Protein AF-A0A8S7UC78-F1 (afdb_monomer_lite)

Organism: Escherichia coli (NCBI:txid562)

InterPro domains:
  IPR027417 P-loop containing nucleoside triphosphate hydrolase [G3DSA:3.40.50.300] (13-87)
  IPR027417 P-loop containing nucleoside triphosphate hydrolase [SSF52540] (12-73)
  IPR038729 Rad50/SbcC-type AAA domain [PF13476] (16-67)

Sequence (88 aa):
MAARQNIPAQLRLKEIQIQSLKGISNCTITFPADRKVTAIMGMNGSGKSTIIHALACCYKPRNKTSKENNRFSDFFTPHDDNNWRDSG

pLDDT: mean 78.03, std 15.79, range [36.16, 95.44]

Secondary structure (DSSP, 8-state):
--------------EEEEEEETTEEEEEEE--TT--------STTSSHHHHHHHHHHHS--SS--SSSS--HHHHS---TT---TT--

Structure (mmCIF, N/CA/C/O backbone):
data_AF-A0A8S7UC78-F1
#
_entry.id   AF-A0A8S7UC78-F1
#
loop_
_atom_site.group_PDB
_atom_site.id
_atom_site.type_symbol
_atom_site.label_atom_id
_atom_site.label_alt_id
_atom_site.label_comp_id
_atom_site.label_asym_id
_atom_site.label_entity_id
_atom_site.label_seq_id
_atom_site.pdbx_PDB_ins_code
_atom_site.Cartn_x
_atom_site.Cartn_y
_atom_site.Cartn_z
_atom_site.occupancy
_atom_site.B_iso_or_equiv
_atom_site.auth_seq_id
_atom_site.auth_comp_id
_atom_site.auth_asym_id
_atom_site.auth_atom_id
_atom_site.pdbx_PDB_model_num
ATOM 1 N N . MET A 1 1 ? -23.525 28.009 22.360 1.00 36.16 1 MET A N 1
ATOM 2 C CA . MET A 1 1 ? -23.769 26.613 21.933 1.00 36.16 1 MET A CA 1
ATOM 3 C C . MET A 1 1 ? -22.638 26.202 21.002 1.00 36.16 1 MET A C 1
ATOM 5 O O . MET A 1 1 ? -22.553 26.739 19.908 1.00 36.16 1 MET A O 1
ATOM 9 N N . ALA A 1 2 ? -21.716 25.348 21.453 1.00 38.78 2 ALA A N 1
ATOM 10 C CA . ALA A 1 2 ? -20.640 24.845 20.602 1.00 38.78 2 ALA A CA 1
ATOM 11 C C . ALA A 1 2 ? -21.203 23.758 19.677 1.00 38.78 2 ALA A C 1
ATOM 13 O O . ALA A 1 2 ? -21.811 22.797 20.150 1.00 38.78 2 ALA A O 1
ATOM 14 N N . ALA A 1 3 ? -21.040 23.936 18.365 1.00 44.03 3 ALA A N 1
ATOM 15 C CA . ALA A 1 3 ? -21.405 22.933 17.378 1.00 44.03 3 ALA A CA 1
ATOM 16 C C . ALA A 1 3 ? -20.684 21.617 17.706 1.00 44.03 3 ALA A C 1
ATOM 18 O O . ALA A 1 3 ? -19.465 21.599 17.887 1.00 44.03 3 ALA A O 1
ATOM 19 N N . ARG A 1 4 ? -21.444 20.520 17.805 1.00 44.41 4 ARG A N 1
ATOM 20 C CA . ARG A 1 4 ? -20.898 19.164 17.901 1.00 44.41 4 ARG A CA 1
ATOM 21 C C . ARG A 1 4 ? -20.037 18.932 16.663 1.00 44.41 4 ARG A C 1
ATOM 23 O O . ARG A 1 4 ? -20.565 18.718 15.577 1.00 44.41 4 ARG A O 1
ATOM 30 N N . GLN A 1 5 ? -18.721 19.020 16.825 1.00 47.84 5 GLN A N 1
ATOM 31 C CA . GLN A 1 5 ? -17.779 18.611 15.794 1.00 47.84 5 GLN A CA 1
ATOM 32 C C . GLN A 1 5 ? -18.034 17.127 15.536 1.00 47.84 5 GLN A C 1
ATOM 34 O O . GLN A 1 5 ? -17.846 16.292 16.420 1.00 47.84 5 GLN A O 1
ATOM 39 N N . ASN A 1 6 ? -18.559 16.821 14.354 1.00 51.84 6 ASN A N 1
ATOM 40 C CA . ASN A 1 6 ? -18.834 15.468 13.903 1.00 51.84 6 ASN A CA 1
ATOM 41 C C . ASN A 1 6 ? -17.476 14.780 13.718 1.00 51.84 6 ASN A C 1
ATOM 43 O O . ASN A 1 6 ? -16.829 14.969 12.691 1.00 51.84 6 ASN A O 1
ATOM 47 N N . ILE A 1 7 ? -16.977 14.096 14.753 1.00 57.31 7 ILE A N 1
ATOM 48 C CA . ILE A 1 7 ? -15.708 13.365 14.685 1.00 57.31 7 ILE A CA 1
ATOM 49 C C . ILE A 1 7 ? -15.920 12.276 13.628 1.00 57.31 7 ILE A C 1
ATOM 51 O O . ILE A 1 7 ? -16.709 11.363 13.874 1.00 57.31 7 ILE A O 1
ATOM 55 N N . PRO A 1 8 ? -15.282 12.357 12.445 1.00 55.88 8 PRO A N 1
ATOM 56 C CA . PRO A 1 8 ? -15.478 11.335 11.433 1.00 55.88 8 PRO A CA 1
ATOM 57 C C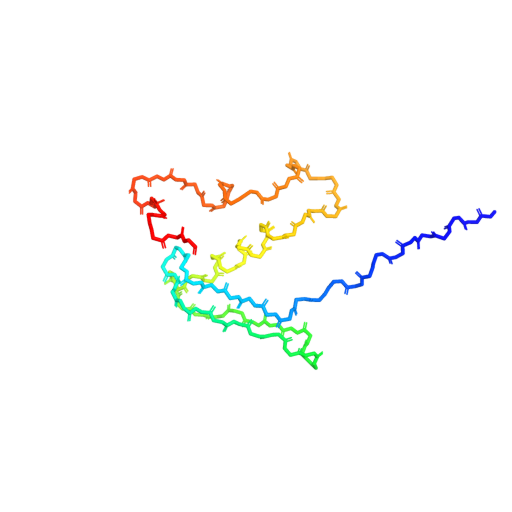 . PRO A 1 8 ? -15.011 10.002 12.013 1.00 55.88 8 PRO A C 1
ATOM 59 O O . PRO A 1 8 ? -13.960 9.948 12.661 1.00 55.88 8 PRO A O 1
ATOM 62 N N . ALA A 1 9 ? -15.812 8.954 11.800 1.00 63.19 9 ALA A N 1
ATOM 63 C CA . ALA A 1 9 ? -15.521 7.597 12.241 1.00 63.19 9 ALA A CA 1
ATOM 64 C C . ALA A 1 9 ? -14.043 7.263 11.989 1.00 63.19 9 ALA A C 1
ATOM 66 O O . ALA A 1 9 ? -13.511 7.528 10.908 1.00 63.19 9 ALA A O 1
ATOM 67 N N . GLN A 1 10 ? -13.363 6.734 13.006 1.00 71.25 10 GLN A N 1
ATOM 6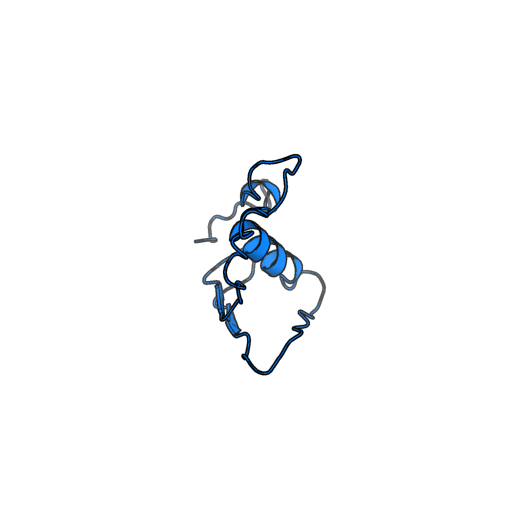8 C CA . GLN A 1 10 ? -11.948 6.395 12.917 1.00 71.25 10 GLN A CA 1
ATOM 69 C C . GLN A 1 10 ? -11.751 5.336 11.823 1.00 71.25 10 GLN A C 1
ATOM 71 O O . GLN A 1 10 ? -12.058 4.162 12.019 1.00 71.25 10 GLN A O 1
ATOM 76 N N . LEU A 1 11 ? -11.265 5.757 10.652 1.00 80.31 11 LEU A N 1
ATOM 77 C CA . LEU A 1 11 ? -10.966 4.847 9.551 1.00 80.31 11 LEU A CA 1
ATOM 78 C C . LEU A 1 11 ? -9.784 3.961 9.944 1.00 80.31 11 LEU A C 1
ATOM 80 O O . LEU A 1 11 ? -8.725 4.455 10.334 1.00 80.31 11 LEU A O 1
ATOM 84 N N . ARG A 1 12 ? -9.973 2.645 9.827 1.00 86.50 12 ARG A N 1
ATOM 85 C CA . ARG A 1 12 ? -8.937 1.6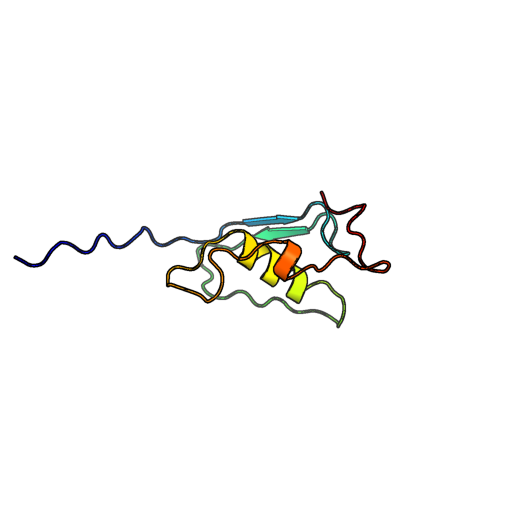42 10.063 1.00 86.50 12 ARG A CA 1
ATOM 86 C C . ARG A 1 12 ? -8.798 0.758 8.834 1.00 86.50 12 ARG A C 1
ATOM 88 O O . ARG A 1 12 ? -9.769 0.141 8.400 1.00 86.50 12 ARG A O 1
ATOM 95 N N . LEU A 1 13 ? -7.580 0.683 8.312 1.00 89.38 13 LEU A N 1
ATOM 96 C CA . LEU A 1 13 ? -7.219 -0.251 7.256 1.00 89.38 13 LEU A CA 1
ATOM 97 C C . LEU A 1 13 ? -7.275 -1.684 7.809 1.00 89.38 13 LEU A C 1
ATOM 99 O O . LEU A 1 13 ? -6.724 -1.944 8.877 1.00 89.38 13 LEU A O 1
ATOM 103 N N . LYS A 1 14 ? -7.976 -2.584 7.113 1.00 93.12 14 LYS A N 1
ATOM 104 C CA . LYS A 1 14 ? -8.120 -4.000 7.499 1.00 93.12 14 LYS A CA 1
ATOM 105 C C . LYS A 1 14 ? -7.278 -4.916 6.625 1.00 93.12 14 LYS A C 1
ATOM 107 O O . LYS A 1 14 ? -6.643 -5.835 7.130 1.00 93.12 14 LYS A O 1
ATOM 112 N N . GLU A 1 15 ? -7.276 -4.651 5.327 1.00 94.31 15 GLU A N 1
ATOM 113 C CA . GLU A 1 15 ? -6.586 -5.452 4.329 1.00 94.31 15 GLU A CA 1
ATOM 114 C C . GLU A 1 15 ? -6.252 -4.589 3.108 1.00 94.31 15 GLU A C 1
ATOM 116 O O . GLU A 1 15 ? -6.969 -3.632 2.808 1.00 94.31 15 GLU A O 1
ATOM 121 N N . ILE A 1 16 ? -5.167 -4.937 2.422 1.00 93.06 16 ILE A N 1
ATOM 122 C CA . ILE A 1 16 ? -4.841 -4.498 1.066 1.00 93.06 16 ILE A CA 1
ATOM 123 C C . ILE A 1 16 ? -4.685 -5.754 0.212 1.00 93.06 16 ILE A C 1
ATOM 125 O O . ILE A 1 16 ? -3.968 -6.673 0.610 1.00 93.06 16 ILE A O 1
ATOM 129 N N . GLN A 1 17 ? -5.292 -5.757 -0.971 1.00 94.88 17 GLN A N 1
ATOM 130 C CA . GLN A 1 17 ? -5.078 -6.778 -1.993 1.00 94.88 17 GLN A CA 1
ATOM 131 C C . GLN A 1 17 ? -4.501 -6.114 -3.245 1.00 94.88 17 GLN A C 1
ATOM 133 O O . GLN A 1 17 ? -5.108 -5.206 -3.808 1.00 94.88 17 GLN A O 1
ATOM 138 N N . ILE A 1 18 ? -3.312 -6.549 -3.654 1.00 91.44 18 ILE A N 1
ATOM 139 C CA . ILE A 1 18 ? -2.608 -6.078 -4.847 1.00 91.44 18 ILE A CA 1
ATOM 140 C C . ILE A 1 18 ? -2.506 -7.259 -5.808 1.00 91.44 18 ILE A C 1
ATOM 142 O O . ILE A 1 18 ? -1.731 -8.186 -5.569 1.00 91.44 18 ILE A O 1
ATOM 146 N N . GLN A 1 19 ? -3.281 -7.220 -6.892 1.00 90.56 19 GLN A N 1
ATOM 147 C CA . GLN A 1 19 ? -3.207 -8.236 -7.945 1.00 90.56 19 GLN A CA 1
ATOM 148 C C . GLN A 1 19 ? -1.959 -8.020 -8.795 1.00 90.56 19 GLN A C 1
ATOM 150 O O . GLN A 1 19 ? -1.102 -8.899 -8.855 1.00 90.56 19 GLN A O 1
ATOM 155 N N . SER A 1 20 ? -1.811 -6.823 -9.364 1.00 88.88 20 SER A N 1
ATOM 156 C CA . SER A 1 20 ? -0.599 -6.427 -10.066 1.00 88.88 20 SER A CA 1
ATOM 157 C C . SER A 1 20 ? -0.367 -4.921 -9.983 1.00 88.88 20 SER A C 1
ATOM 159 O O . SER A 1 20 ? -1.212 -4.117 -10.372 1.00 88.88 20 SER A O 1
ATOM 161 N N . LEU A 1 21 ? 0.791 -4.520 -9.458 1.00 87.94 21 LEU A N 1
ATOM 162 C CA . LEU A 1 21 ? 1.173 -3.118 -9.339 1.00 87.94 21 LEU A CA 1
ATOM 163 C C . LEU A 1 21 ? 2.694 -2.953 -9.300 1.00 87.94 21 LEU A C 1
ATOM 165 O O . LEU A 1 21 ? 3.327 -3.273 -8.294 1.00 87.94 21 LEU A O 1
ATOM 169 N N . LYS A 1 22 ? 3.280 -2.391 -10.367 1.00 82.56 22 LYS A N 1
ATOM 170 C CA . LYS A 1 22 ? 4.710 -2.012 -10.456 1.00 82.56 22 LYS A CA 1
ATOM 171 C C . LYS A 1 22 ? 5.657 -3.045 -9.809 1.00 82.56 22 LYS A C 1
ATOM 173 O O . LYS A 1 22 ? 6.364 -2.746 -8.846 1.00 82.56 22 LYS A O 1
ATOM 178 N N . GLY A 1 23 ? 5.636 -4.273 -10.328 1.00 82.62 23 GLY A N 1
ATOM 179 C CA . GLY A 1 23 ? 6.499 -5.373 -9.876 1.00 82.62 23 GLY A CA 1
ATOM 180 C C . GLY A 1 23 ? 6.022 -6.111 -8.619 1.00 82.62 23 GLY A C 1
ATOM 181 O O . GLY A 1 23 ? 6.673 -7.063 -8.201 1.00 82.62 23 GLY A O 1
ATOM 182 N N . ILE A 1 24 ? 4.896 -5.710 -8.022 1.00 88.81 24 ILE A N 1
ATOM 183 C CA . ILE A 1 24 ? 4.200 -6.480 -6.988 1.00 88.81 24 ILE A CA 1
ATOM 184 C C . ILE A 1 24 ? 3.088 -7.271 -7.661 1.00 88.81 24 ILE A C 1
ATOM 186 O O . ILE A 1 24 ? 2.230 -6.677 -8.307 1.00 88.81 24 ILE A O 1
ATOM 190 N N . SER A 1 25 ? 3.074 -8.585 -7.468 1.00 91.00 25 SER A N 1
ATOM 191 C CA . SER A 1 25 ? 2.028 -9.472 -7.977 1.00 91.00 25 SER A CA 1
ATOM 192 C C . SER A 1 25 ? 1.467 -10.342 -6.856 1.00 91.00 25 SER A C 1
ATOM 194 O O . SER A 1 25 ? 2.247 -10.880 -6.068 1.00 91.00 25 SER A O 1
ATOM 196 N N . ASN A 1 26 ? 0.145 -10.517 -6.814 1.00 93.50 26 ASN A N 1
ATOM 197 C CA . ASN A 1 26 ? -0.572 -11.396 -5.880 1.00 93.50 26 ASN A CA 1
ATOM 198 C C . ASN A 1 26 ? -0.162 -11.204 -4.410 1.00 93.50 26 ASN A C 1
ATOM 200 O O . ASN A 1 26 ? 0.173 -12.156 -3.703 1.00 93.50 26 ASN A O 1
ATOM 204 N N . CYS A 1 27 ? -0.171 -9.955 -3.947 1.00 93.12 27 CYS A N 1
ATOM 205 C CA . CYS A 1 27 ? 0.198 -9.597 -2.584 1.00 93.12 27 CYS A CA 1
ATOM 206 C C . CYS A 1 27 ? -1.039 -9.213 -1.768 1.00 93.12 27 CYS A C 1
ATOM 208 O O . CYS A 1 27 ? -1.719 -8.236 -2.080 1.00 93.12 27 CYS A O 1
ATOM 210 N N . THR A 1 28 ? -1.284 -9.946 -0.682 1.00 95.00 28 THR A N 1
ATOM 211 C CA . THR A 1 28 ? -2.315 -9.621 0.310 1.00 95.00 28 THR A CA 1
ATOM 212 C C . THR A 1 28 ? -1.658 -9.256 1.634 1.00 95.00 28 THR A C 1
ATOM 214 O O . THR A 1 28 ? -0.834 -10.008 2.153 1.00 95.00 28 THR A O 1
ATOM 217 N N . ILE A 1 29 ? -2.029 -8.104 2.194 1.00 94.12 29 ILE A N 1
ATOM 218 C CA . ILE A 1 29 ? -1.524 -7.609 3.479 1.00 94.12 29 ILE A CA 1
ATOM 219 C C . ILE A 1 29 ? -2.710 -7.384 4.407 1.00 94.12 29 ILE A C 1
ATOM 221 O O . ILE A 1 29 ? -3.550 -6.529 4.137 1.00 94.12 29 ILE A O 1
ATOM 225 N N . THR A 1 30 ? -2.756 -8.105 5.524 1.00 95.44 30 THR A N 1
ATOM 226 C CA . THR A 1 30 ? -3.783 -7.943 6.559 1.00 95.44 30 THR A CA 1
ATOM 227 C C . THR A 1 30 ? -3.262 -7.104 7.727 1.00 95.44 30 THR A C 1
ATOM 229 O O . THR A 1 30 ? -2.080 -7.140 8.073 1.00 95.44 30 THR A O 1
ATOM 232 N N . PHE A 1 31 ? -4.153 -6.328 8.345 1.00 93.81 31 PHE A N 1
ATOM 233 C CA . PHE A 1 31 ? -3.856 -5.418 9.454 1.00 93.81 31 PHE A CA 1
ATOM 234 C C . PHE A 1 31 ? -4.678 -5.824 10.688 1.00 93.81 31 PHE A C 1
ATOM 236 O O . PHE A 1 31 ? -5.802 -5.340 10.875 1.00 93.81 31 PHE A O 1
ATOM 243 N N . PRO A 1 32 ? -4.143 -6.717 11.545 1.00 93.25 32 PRO A N 1
ATOM 244 C CA . PRO A 1 32 ? -4.857 -7.237 12.711 1.00 93.25 32 PRO A CA 1
ATOM 245 C C . PRO A 1 32 ? -5.315 -6.128 13.662 1.00 93.25 32 PRO A C 1
ATOM 247 O O . PRO A 1 32 ? -4.614 -5.133 13.846 1.00 93.25 32 PRO A O 1
ATOM 250 N N . ALA A 1 33 ? -6.495 -6.276 14.273 1.00 91.19 33 ALA A N 1
ATOM 251 C CA . ALA A 1 33 ? -7.102 -5.246 15.125 1.00 91.19 33 ALA A CA 1
ATOM 252 C C . ALA A 1 33 ? -6.306 -4.963 16.416 1.00 91.19 33 ALA A C 1
ATOM 254 O O . ALA A 1 33 ? -6.289 -3.830 16.898 1.00 91.19 33 ALA A O 1
ATOM 255 N N . ASP A 1 34 ? -5.613 -5.976 16.937 1.00 94.31 34 ASP A N 1
ATOM 256 C CA . ASP A 1 34 ? -4.764 -5.942 18.132 1.00 94.31 34 ASP A CA 1
ATOM 257 C C . ASP A 1 34 ? -3.397 -5.274 17.888 1.00 94.31 34 ASP A C 1
ATOM 259 O O . ASP A 1 34 ? -2.683 -4.942 18.835 1.00 94.31 34 ASP A O 1
ATOM 263 N N . ARG A 1 35 ? -3.027 -5.019 16.625 1.00 92.81 35 ARG A N 1
ATOM 264 C CA . ARG A 1 35 ? -1.752 -4.392 16.248 1.00 92.81 35 ARG A CA 1
ATOM 265 C C . ARG A 1 35 ? -1.954 -2.931 15.868 1.00 92.81 35 ARG A C 1
ATOM 267 O O . ARG A 1 35 ? -2.809 -2.594 15.057 1.00 92.81 35 ARG A O 1
ATOM 274 N N . LYS A 1 36 ? -1.171 -2.027 16.460 1.00 89.75 36 LYS A N 1
ATOM 275 C CA . LYS A 1 36 ? -1.273 -0.577 16.190 1.00 89.75 36 LYS A CA 1
ATOM 276 C C . LYS A 1 36 ? -0.267 -0.071 15.158 1.00 89.75 36 LYS A C 1
ATOM 278 O O . LYS A 1 36 ? -0.462 1.009 14.615 1.00 89.75 36 LYS A O 1
ATOM 283 N N . VAL A 1 37 ? 0.799 -0.829 14.915 1.00 91.81 37 VAL A N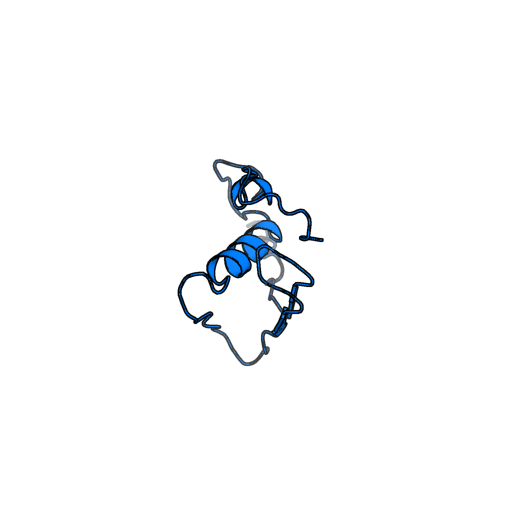 1
ATOM 284 C CA . VAL A 1 37 ? 1.918 -0.438 14.055 1.00 91.81 37 VAL A CA 1
ATOM 285 C C . VAL A 1 37 ? 2.243 -1.595 13.120 1.00 91.81 37 VAL A C 1
ATOM 287 O O . VAL A 1 37 ? 2.287 -2.747 13.552 1.00 91.81 37 VAL A O 1
ATOM 290 N N . THR A 1 38 ? 2.495 -1.272 11.855 1.00 93.00 38 THR A N 1
ATOM 291 C CA . THR A 1 38 ? 2.917 -2.220 10.823 1.00 93.00 38 THR A CA 1
ATOM 292 C C . THR A 1 38 ? 4.196 -1.697 10.186 1.00 93.00 38 THR A C 1
ATOM 294 O O . THR A 1 38 ? 4.235 -0.559 9.725 1.00 93.00 38 THR A O 1
ATOM 297 N N . ALA A 1 39 ? 5.241 -2.522 10.171 1.00 94.38 39 ALA A N 1
ATOM 298 C CA . ALA A 1 39 ? 6.496 -2.215 9.497 1.00 94.38 39 ALA A CA 1
ATOM 299 C C . ALA A 1 39 ? 6.525 -2.908 8.127 1.00 94.38 39 ALA A C 1
ATOM 301 O O . ALA A 1 39 ? 6.336 -4.119 8.047 1.00 94.38 39 ALA A O 1
ATOM 302 N N . ILE A 1 40 ? 6.779 -2.147 7.058 1.00 92.50 40 ILE A N 1
ATOM 303 C CA . ILE A 1 40 ? 6.972 -2.673 5.699 1.00 92.50 40 ILE A CA 1
ATOM 304 C C . ILE A 1 40 ? 8.476 -2.659 5.410 1.00 92.50 40 ILE A C 1
ATOM 306 O O . ILE A 1 40 ? 9.071 -1.595 5.242 1.00 92.50 40 ILE A O 1
ATOM 310 N N . MET A 1 41 ? 9.099 -3.837 5.376 1.00 93.62 41 MET A N 1
ATOM 311 C CA . MET A 1 41 ? 10.553 -4.007 5.257 1.00 93.62 41 MET A CA 1
ATOM 312 C C . MET A 1 41 ? 10.912 -4.905 4.068 1.00 93.62 41 MET A C 1
ATOM 314 O O . MET A 1 41 ? 10.089 -5.685 3.603 1.00 93.62 41 MET A O 1
ATOM 318 N N . GLY A 1 42 ? 12.138 -4.777 3.555 1.00 92.44 42 GLY A N 1
ATOM 319 C CA . GLY A 1 42 ? 12.608 -5.524 2.384 1.00 92.44 42 GLY A CA 1
ATOM 320 C C . GLY A 1 42 ? 13.720 -4.803 1.620 1.00 92.44 42 GLY A C 1
ATOM 321 O O . GLY A 1 42 ? 13.999 -3.627 1.871 1.00 92.44 42 GLY A O 1
ATOM 322 N N . MET A 1 43 ? 14.337 -5.495 0.663 1.00 94.50 43 MET A N 1
ATOM 323 C CA . MET A 1 43 ? 15.447 -4.983 -0.155 1.00 94.50 43 MET A CA 1
ATOM 324 C C . MET A 1 43 ? 15.036 -3.804 -1.053 1.00 94.50 43 MET A C 1
ATOM 326 O O . MET A 1 43 ? 13.851 -3.560 -1.299 1.00 94.50 43 MET A O 1
ATOM 330 N N . ASN A 1 44 ? 16.005 -3.039 -1.552 1.00 90.88 44 ASN A N 1
ATOM 331 C CA . ASN A 1 44 ? 15.734 -1.988 -2.538 1.00 90.88 44 ASN A CA 1
ATOM 332 C C . ASN A 1 44 ? 15.052 -2.579 -3.781 1.00 90.88 44 ASN A C 1
ATOM 334 O O . ASN A 1 44 ? 15.371 -3.685 -4.199 1.00 90.88 44 ASN A O 1
ATOM 338 N N . GLY A 1 45 ? 14.060 -1.868 -4.324 1.00 86.56 45 GLY A N 1
ATOM 339 C CA . GLY A 1 45 ? 13.257 -2.357 -5.451 1.00 86.56 45 GLY A CA 1
ATOM 340 C C . GLY A 1 45 ? 12.133 -3.340 -5.093 1.00 86.56 45 GLY A C 1
ATOM 341 O O . GLY A 1 45 ? 11.294 -3.600 -5.942 1.00 86.56 45 GLY A O 1
ATOM 342 N N . SER A 1 46 ? 12.013 -3.811 -3.844 1.00 89.56 46 SER A N 1
ATOM 343 C CA . SER A 1 46 ? 10.988 -4.802 -3.450 1.00 89.56 46 SER A CA 1
ATOM 344 C C . SER A 1 46 ? 9.539 -4.278 -3.383 1.00 89.56 46 SER A C 1
ATOM 346 O O . SER A 1 46 ? 8.676 -4.944 -2.822 1.00 89.56 46 SER A O 1
ATOM 348 N N . GLY A 1 47 ? 9.267 -3.052 -3.844 1.00 89.75 47 GLY A N 1
ATOM 349 C CA . GLY A 1 47 ? 7.910 -2.489 -3.869 1.00 89.75 47 GLY A CA 1
ATOM 350 C C . GLY A 1 47 ? 7.412 -1.814 -2.579 1.00 89.75 47 GLY A C 1
ATOM 351 O O . GLY A 1 47 ? 6.254 -1.419 -2.510 1.00 89.75 47 GLY A O 1
ATOM 352 N N . LYS A 1 48 ? 8.255 -1.592 -1.559 1.00 93.81 48 LYS A N 1
ATOM 353 C CA . LYS A 1 48 ? 7.826 -0.950 -0.289 1.00 93.81 48 LYS A CA 1
ATOM 354 C C . LYS A 1 48 ? 7.139 0.408 -0.500 1.00 93.81 48 LYS A C 1
ATOM 356 O O . LYS A 1 48 ? 6.023 0.622 -0.036 1.00 93.81 48 LYS A O 1
ATOM 361 N N . SER A 1 49 ? 7.787 1.311 -1.239 1.00 91.62 49 SER A N 1
ATOM 362 C CA . SER A 1 49 ? 7.220 2.629 -1.552 1.00 91.62 49 SER A CA 1
ATOM 363 C C . SER A 1 49 ? 5.998 2.523 -2.465 1.00 91.62 49 SER A C 1
ATOM 365 O O . SER A 1 49 ? 5.081 3.324 -2.338 1.00 91.62 49 SER A O 1
ATOM 367 N N . THR A 1 50 ? 5.941 1.507 -3.334 1.00 91.62 50 THR A N 1
ATOM 368 C CA . THR A 1 50 ? 4.769 1.216 -4.174 1.00 91.62 50 THR A CA 1
ATOM 369 C C . THR A 1 50 ? 3.530 0.939 -3.319 1.00 91.62 50 THR A C 1
ATOM 371 O O . THR A 1 50 ? 2.490 1.538 -3.573 1.00 91.62 50 THR A O 1
ATOM 374 N N . ILE A 1 51 ? 3.643 0.118 -2.265 1.00 91.75 51 ILE A N 1
ATOM 375 C CA . ILE A 1 51 ? 2.533 -0.164 -1.331 1.00 91.75 51 ILE A CA 1
ATOM 376 C C . ILE A 1 51 ? 2.069 1.120 -0.629 1.00 91.75 51 ILE A C 1
ATOM 378 O O . ILE A 1 51 ? 0.871 1.390 -0.548 1.00 91.75 51 ILE A O 1
ATOM 382 N N . ILE A 1 52 ? 3.011 1.938 -0.148 1.00 90.56 52 ILE A N 1
ATOM 383 C CA . ILE A 1 52 ? 2.698 3.201 0.539 1.00 90.56 52 ILE A CA 1
ATOM 384 C C . ILE A 1 52 ? 1.997 4.187 -0.406 1.00 90.56 52 ILE A C 1
ATOM 386 O O . ILE A 1 52 ? 1.011 4.811 -0.018 1.00 90.56 52 ILE A O 1
ATOM 390 N N . HIS A 1 53 ? 2.463 4.319 -1.648 1.00 89.12 53 HIS A N 1
ATOM 391 C CA . HIS A 1 53 ? 1.829 5.192 -2.637 1.00 89.12 53 HIS A CA 1
ATOM 392 C C . HIS A 1 53 ? 0.443 4.691 -3.053 1.00 89.12 53 HIS A C 1
ATOM 394 O O . HIS A 1 53 ? -0.478 5.496 -3.158 1.00 89.12 53 HIS A O 1
ATOM 400 N N . ALA A 1 54 ? 0.260 3.378 -3.226 1.00 88.62 54 ALA A N 1
ATOM 401 C CA . ALA A 1 54 ? -1.052 2.794 -3.504 1.00 88.62 54 ALA A CA 1
ATOM 402 C C . ALA A 1 54 ? -2.060 3.159 -2.405 1.00 88.62 54 ALA A C 1
ATOM 404 O O . ALA A 1 54 ? -3.145 3.660 -2.696 1.00 88.62 54 ALA A O 1
ATOM 405 N N . LEU A 1 55 ? -1.654 3.012 -1.139 1.00 88.75 55 LEU A N 1
ATOM 406 C CA . LEU A 1 55 ? -2.451 3.441 0.008 1.00 88.75 55 LEU A CA 1
ATOM 407 C C . LEU A 1 55 ? -2.759 4.937 -0.023 1.00 88.75 55 LEU A C 1
ATOM 409 O O . LEU A 1 55 ? -3.897 5.329 0.223 1.00 88.75 55 LEU A O 1
ATOM 413 N N . ALA A 1 56 ? -1.774 5.777 -0.341 1.00 85.25 56 ALA A N 1
ATOM 414 C CA . ALA A 1 56 ? -1.972 7.219 -0.424 1.00 85.25 56 ALA A CA 1
ATOM 415 C C . ALA A 1 56 ? -3.020 7.607 -1.481 1.00 85.25 56 ALA A C 1
ATOM 417 O O . ALA A 1 56 ? -3.757 8.566 -1.259 1.00 85.25 56 ALA A O 1
ATOM 418 N N . CYS A 1 57 ? -3.124 6.857 -2.584 1.00 83.88 57 CYS A N 1
ATOM 419 C CA . CYS A 1 57 ? -4.129 7.061 -3.631 1.00 83.88 57 CYS A CA 1
ATOM 420 C C . CYS A 1 57 ? -5.548 6.636 -3.214 1.00 83.88 57 CYS A C 1
ATOM 422 O O . CYS A 1 57 ? -6.524 7.177 -3.730 1.00 83.88 57 CYS A O 1
ATOM 424 N N . CYS A 1 58 ? -5.690 5.693 -2.275 1.00 82.88 58 CYS A N 1
ATOM 425 C CA . CYS A 1 58 ? -6.997 5.226 -1.797 1.00 82.88 58 CYS A CA 1
ATOM 426 C C . CYS A 1 58 ? -7.697 6.213 -0.848 1.00 82.88 58 CYS A C 1
ATOM 428 O O . CYS A 1 58 ? -8.906 6.106 -0.637 1.00 82.88 58 CYS A O 1
ATOM 430 N N . TYR A 1 59 ? -6.964 7.164 -0.260 1.00 78.12 59 TYR A N 1
ATOM 431 C CA . TYR A 1 59 ? -7.500 8.091 0.735 1.00 78.12 59 TYR A CA 1
ATOM 432 C C . TYR A 1 59 ? -7.347 9.545 0.295 1.00 78.12 59 TYR A C 1
ATOM 434 O O . TYR A 1 59 ? -6.286 9.983 -0.146 1.00 78.12 59 TYR A O 1
ATOM 442 N N . LYS A 1 60 ? -8.414 10.327 0.476 1.00 71.06 60 LYS A N 1
ATOM 443 C CA . LYS A 1 60 ? -8.365 11.773 0.252 1.00 71.06 60 LYS A CA 1
ATOM 444 C C . LYS A 1 60 ? -7.658 12.479 1.415 1.00 71.06 60 LYS A C 1
ATOM 446 O O . LYS A 1 60 ? -7.864 12.094 2.572 1.00 71.06 60 LYS A O 1
ATOM 451 N N . PRO A 1 61 ? -6.863 13.526 1.144 1.00 67.00 61 PRO A N 1
ATOM 452 C CA . PRO A 1 61 ? -6.262 14.335 2.197 1.00 67.00 61 PRO A CA 1
ATOM 453 C C . PRO A 1 61 ? -7.354 14.982 3.067 1.00 67.00 61 PRO A C 1
ATOM 455 O O . PRO A 1 61 ? -8.337 15.515 2.560 1.00 67.00 61 PRO A O 1
ATOM 458 N N . ARG A 1 62 ? -7.196 14.929 4.401 1.00 66.06 62 ARG A N 1
ATOM 459 C CA . ARG A 1 62 ? -8.161 15.530 5.352 1.00 66.06 62 ARG A CA 1
ATOM 460 C C . ARG A 1 62 ? -8.141 17.058 5.348 1.00 66.06 62 ARG A C 1
ATOM 462 O O . ARG A 1 62 ? -9.147 17.670 5.683 1.00 66.06 62 ARG A O 1
ATOM 469 N N . ASN A 1 63 ? -7.001 17.650 5.005 1.00 70.56 63 ASN A N 1
ATOM 470 C 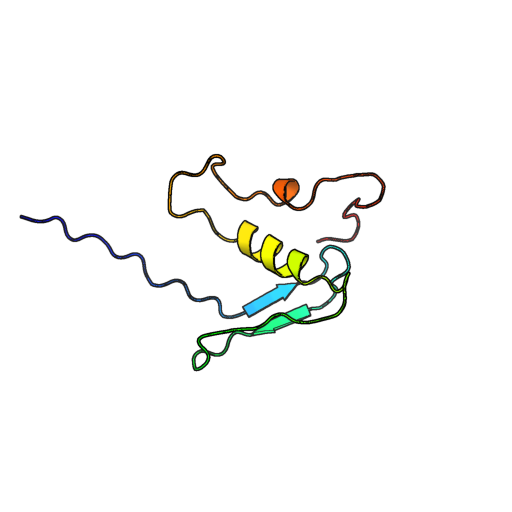CA . ASN A 1 63 ? -6.788 19.093 4.989 1.00 70.56 63 ASN A CA 1
ATOM 471 C C . ASN A 1 63 ? -6.526 19.566 3.560 1.00 70.56 63 ASN A C 1
ATOM 473 O O . ASN A 1 63 ? -6.168 18.772 2.692 1.00 70.56 63 ASN A O 1
ATOM 477 N N . LYS A 1 64 ? -6.656 20.875 3.335 1.00 67.94 64 LYS A N 1
ATOM 478 C CA . LYS A 1 64 ? -6.342 21.500 2.049 1.00 67.94 64 LYS A CA 1
ATOM 479 C C . LYS A 1 64 ? -4.860 21.277 1.726 1.00 67.94 64 LYS A C 1
ATOM 481 O O . LYS A 1 64 ? -3.988 21.807 2.410 1.00 67.94 64 LYS A O 1
ATOM 486 N N . THR A 1 65 ? -4.586 20.475 0.708 1.00 68.12 65 THR A N 1
ATOM 487 C CA . THR A 1 65 ? -3.242 20.238 0.169 1.00 68.12 65 THR A CA 1
ATOM 488 C C . THR A 1 65 ? -3.073 20.958 -1.164 1.00 68.12 65 THR A C 1
ATOM 490 O O . THR A 1 65 ? -4.050 21.386 -1.777 1.00 68.12 65 THR A O 1
ATOM 493 N N . SER A 1 66 ? -1.831 21.078 -1.641 1.00 69.56 66 SER A N 1
ATOM 494 C CA . SER A 1 66 ? -1.508 21.679 -2.946 1.00 69.56 66 SER A CA 1
ATOM 495 C C . SER A 1 66 ? -2.181 20.961 -4.127 1.00 69.56 66 SER A C 1
ATOM 497 O O . SER A 1 66 ? -2.312 21.533 -5.203 1.00 69.56 66 SER A O 1
ATOM 499 N N . LYS A 1 67 ? -2.612 19.709 -3.923 1.00 66.19 67 LYS A N 1
ATOM 500 C CA . LYS A 1 67 ? -3.425 18.912 -4.847 1.00 66.19 67 LYS A CA 1
ATOM 501 C C . LYS A 1 67 ? -4.705 18.465 -4.151 1.00 66.19 67 LYS A C 1
ATOM 503 O O . LYS A 1 67 ? -4.685 18.197 -2.956 1.00 66.19 67 LYS A O 1
ATOM 508 N N . GLU A 1 68 ? -5.798 18.356 -4.896 1.00 64.31 68 GLU A N 1
ATOM 509 C CA . GLU A 1 68 ? -7.106 17.967 -4.352 1.00 64.31 68 GLU A CA 1
ATOM 510 C C . GLU A 1 68 ? -7.161 16.482 -3.946 1.00 64.31 68 GLU A C 1
ATOM 512 O O . GLU A 1 68 ? -7.784 16.136 -2.948 1.00 64.31 68 GLU A O 1
ATOM 517 N N . ASN A 1 69 ? -6.473 15.607 -4.690 1.00 69.25 69 ASN A N 1
ATOM 518 C CA . ASN A 1 69 ? -6.368 14.174 -4.416 1.00 69.25 69 ASN A CA 1
ATOM 519 C C . ASN A 1 69 ? -4.969 13.661 -4.781 1.00 69.25 69 ASN A C 1
ATOM 521 O O . ASN A 1 69 ? -4.320 14.213 -5.669 1.00 69.25 69 ASN A O 1
ATOM 525 N N . ASN A 1 70 ? -4.556 12.568 -4.141 1.00 74.88 70 ASN A N 1
ATOM 526 C CA . ASN A 1 70 ? -3.400 11.765 -4.528 1.00 74.88 70 ASN A CA 1
ATOM 527 C C . ASN A 1 70 ? -3.794 10.894 -5.725 1.00 74.88 70 ASN A C 1
ATOM 529 O O . ASN A 1 70 ? -4.482 9.888 -5.552 1.00 74.88 70 ASN A O 1
ATOM 533 N N . ARG A 1 71 ? -3.439 11.297 -6.948 1.00 76.69 71 ARG A N 1
ATOM 534 C CA . ARG A 1 71 ? -3.741 10.490 -8.135 1.00 76.69 71 ARG A CA 1
ATOM 535 C C . ARG A 1 71 ? -2.669 9.433 -8.315 1.00 76.69 71 ARG A C 1
ATOM 537 O O . ARG A 1 71 ? -1.497 9.668 -8.044 1.00 76.69 71 ARG A O 1
ATOM 544 N N . PHE A 1 72 ? -3.060 8.294 -8.871 1.00 75.31 72 PHE A N 1
ATOM 545 C CA . PHE A 1 72 ? -2.118 7.244 -9.241 1.00 75.31 72 PHE A CA 1
ATOM 546 C C . PHE A 1 72 ? -0.981 7.789 -10.125 1.00 75.31 72 PHE A C 1
ATOM 548 O O . PHE A 1 72 ? 0.193 7.559 -9.845 1.00 75.31 72 PHE A O 1
ATOM 555 N N . SER A 1 73 ? -1.329 8.641 -11.092 1.00 75.50 73 SER A N 1
ATOM 556 C CA . SER A 1 73 ? -0.384 9.325 -11.980 1.00 75.50 73 SER A CA 1
ATOM 557 C C . SER A 1 73 ? 0.598 10.283 -11.288 1.00 75.50 73 SER A C 1
ATOM 559 O O . SER A 1 73 ? 1.573 10.697 -11.904 1.00 75.50 73 SER A O 1
ATOM 561 N N . ASP A 1 74 ? 0.334 10.694 -10.042 1.00 76.31 74 ASP A N 1
ATOM 562 C CA . ASP A 1 74 ? 1.226 11.589 -9.295 1.00 76.31 74 ASP A CA 1
ATOM 563 C C . ASP A 1 74 ? 2.433 10.848 -8.702 1.00 76.31 74 ASP A C 1
ATOM 565 O O . ASP A 1 74 ? 3.492 11.445 -8.526 1.00 76.31 74 ASP A O 1
ATOM 569 N N . PHE A 1 75 ? 2.271 9.563 -8.372 1.00 76.25 75 PHE A N 1
ATOM 570 C CA . PHE A 1 75 ? 3.306 8.732 -7.732 1.00 76.25 75 PHE A CA 1
ATOM 571 C C . PHE A 1 75 ? 3.929 7.731 -8.689 1.00 76.25 75 PHE A C 1
ATOM 573 O O . PHE A 1 75 ? 5.079 7.309 -8.539 1.00 76.25 75 PHE A O 1
ATOM 580 N N . PHE A 1 76 ? 3.137 7.333 -9.666 1.00 74.31 76 PHE A N 1
ATOM 581 C CA . PHE A 1 76 ? 3.554 6.532 -10.777 1.00 74.31 76 PHE A CA 1
ATOM 582 C C . PHE A 1 76 ? 3.456 7.492 -11.956 1.00 74.31 76 PHE A C 1
ATOM 584 O O . PHE A 1 76 ? 2.364 7.787 -12.415 1.00 74.31 76 PHE A O 1
ATOM 591 N N . THR A 1 77 ? 4.568 8.056 -12.415 1.00 71.81 77 THR A N 1
ATOM 592 C CA . THR A 1 77 ? 4.603 8.817 -13.670 1.00 71.81 77 THR A CA 1
ATOM 593 C C . THR A 1 77 ? 4.896 7.847 -14.816 1.00 71.81 77 THR A C 1
ATOM 595 O O . THR A 1 77 ? 5.873 7.097 -14.718 1.00 71.81 77 THR A O 1
ATOM 598 N N . PRO A 1 78 ? 4.070 7.805 -15.877 1.00 61.38 78 PRO A N 1
ATOM 599 C CA . PRO A 1 78 ? 4.353 6.973 -17.039 1.00 61.38 78 PRO A CA 1
ATOM 600 C C . PRO A 1 78 ? 5.619 7.479 -17.736 1.00 61.38 78 PRO A C 1
ATOM 602 O O . PRO A 1 78 ? 5.710 8.653 -18.081 1.00 61.38 78 PRO A O 1
ATOM 605 N N . HIS A 1 79 ? 6.575 6.587 -17.952 1.00 66.19 79 HIS A N 1
ATOM 606 C CA . HIS A 1 79 ? 7.717 6.775 -18.849 1.00 66.19 79 HIS A CA 1
ATOM 607 C C . HIS A 1 79 ? 8.017 5.429 -19.513 1.00 66.19 79 HIS A C 1
ATOM 609 O O . HIS A 1 79 ? 7.493 4.408 -19.061 1.00 66.19 79 HIS A O 1
ATOM 615 N N . ASP A 1 80 ? 8.835 5.413 -20.566 1.00 64.00 80 ASP A N 1
ATOM 616 C CA . ASP A 1 80 ? 9.039 4.227 -21.414 1.00 64.00 80 ASP A CA 1
ATOM 617 C C . ASP A 1 80 ? 9.441 2.964 -20.621 1.00 64.00 80 ASP A C 1
ATOM 619 O O . ASP A 1 80 ? 8.955 1.874 -20.919 1.00 64.00 80 ASP A O 1
ATOM 623 N N . ASP A 1 81 ? 10.189 3.124 -19.522 1.00 61.19 81 ASP A N 1
ATOM 624 C CA . ASP A 1 81 ? 10.616 2.037 -18.620 1.00 61.19 81 ASP A CA 1
ATOM 625 C C . ASP A 1 81 ? 9.607 1.681 -17.501 1.00 61.19 81 ASP A C 1
ATOM 627 O O . ASP A 1 81 ? 9.828 0.764 -16.711 1.00 61.19 81 ASP A O 1
ATOM 631 N N . ASN A 1 82 ? 8.497 2.414 -17.371 1.00 57.84 82 ASN A N 1
ATOM 632 C CA . ASN A 1 82 ? 7.479 2.252 -16.322 1.00 57.84 82 ASN A CA 1
ATOM 633 C C . ASN A 1 82 ? 6.061 2.340 -16.912 1.00 57.84 82 ASN A C 1
ATOM 635 O O . ASN A 1 82 ? 5.261 3.182 -16.505 1.00 57.84 82 ASN A O 1
ATOM 639 N N . ASN A 1 83 ? 5.742 1.473 -17.875 1.00 57.06 83 ASN A N 1
ATOM 640 C CA . ASN A 1 83 ? 4.547 1.638 -18.713 1.00 57.06 83 ASN A CA 1
ATOM 641 C C . ASN A 1 83 ? 3.260 0.949 -18.202 1.00 57.06 83 ASN A C 1
ATOM 643 O O . ASN A 1 83 ? 2.297 0.835 -18.948 1.00 57.06 83 ASN A O 1
ATOM 647 N N . TRP A 1 84 ? 3.245 0.449 -16.959 1.00 57.22 84 TRP A N 1
ATOM 648 C CA . TRP A 1 84 ? 2.088 -0.144 -16.238 1.00 57.22 84 TRP A CA 1
ATOM 649 C C . TRP A 1 84 ? 1.223 -1.142 -17.012 1.00 57.22 84 TRP A C 1
ATOM 651 O O . TRP A 1 84 ? 0.100 -1.408 -16.598 1.00 57.22 84 TRP A O 1
ATOM 661 N N . ARG A 1 85 ? 1.722 -1.709 -18.113 1.00 58.03 85 ARG A N 1
ATOM 662 C CA . ARG A 1 85 ? 0.934 -2.54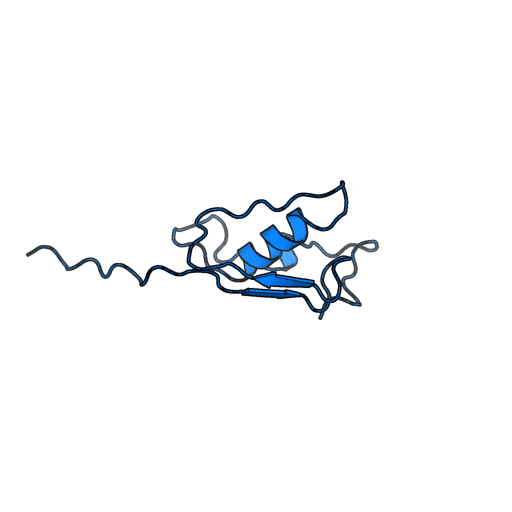8 -19.026 1.00 58.03 85 ARG A CA 1
ATOM 663 C C . ARG A 1 85 ? 0.319 -3.761 -18.334 1.00 58.03 85 ARG A C 1
ATOM 665 O O . ARG A 1 85 ? -0.709 -4.247 -18.784 1.00 58.03 85 ARG A O 1
ATOM 672 N N . ASP A 1 86 ? 0.906 -4.160 -17.210 1.00 58.06 86 ASP A N 1
ATOM 673 C CA . ASP A 1 86 ? 0.450 -5.283 -16.404 1.00 58.06 86 ASP A CA 1
ATOM 674 C C . ASP A 1 86 ? -0.213 -4.857 -15.086 1.00 58.06 86 ASP A C 1
ATOM 676 O O . ASP A 1 86 ? -0.573 -5.728 -14.308 1.00 58.06 86 ASP A O 1
ATOM 680 N N . SER A 1 87 ? -0.335 -3.559 -14.770 1.00 57.81 87 SER A N 1
ATOM 681 C CA . SER A 1 87 ? -0.966 -3.093 -13.522 1.00 57.81 87 SER A CA 1
ATOM 682 C C . SER A 1 87 ? -2.471 -2.905 -13.727 1.00 57.81 87 SER A C 1
ATOM 684 O O . SER A 1 87 ? -2.883 -1.984 -14.431 1.00 57.81 87 SER A O 1
ATOM 686 N N . GLY A 1 88 ? -3.270 -3.785 -13.123 1.00 49.25 88 GLY A N 1
ATOM 687 C CA . GLY A 1 88 ? -4.730 -3.847 -13.239 1.00 49.25 88 GLY A CA 1
ATOM 688 C C . GLY A 1 88 ? -5.383 -4.259 -11.931 1.00 49.25 88 GLY A C 1
ATOM 689 O O . GLY A 1 88 ? -4.725 -4.984 -11.145 1.00 49.25 88 GLY A O 1
#

Radius of gyration: 16.39 Å; chains: 1; bounding box: 40×38×43 Å

Foldseek 3Di:
DDPDPPPPPPDDDAKDAFCDFQPDHGDIDGDDPPDDDDDDDDDPSPCSVVVVLVVQQVDFDPDDDPDRGSHPCVSQPDDPVRNCPPGD